Protein AF-A0A0H2MH11-F1 (afdb_monomer_lite)

Organism: NCBI:txid1489064

pLDDT: mean 72.01, std 11.43, range [35.94, 90.06]

Sequence (93 aa):
MLKVWPFSLKKQHELVEAYSRLFASSDGQMVLADILDQAQAFETTPPDGPSVFNDGKRAVAFDILRKASVSSDLRAELAKAAYLQQEE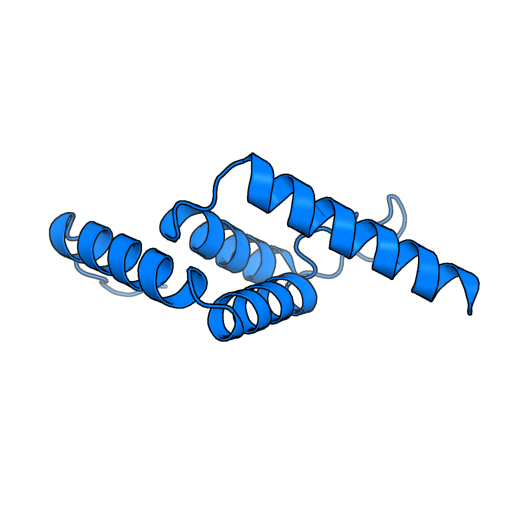DTQYE

Radius of gyration: 15.56 Å; chains: 1; bounding box: 32×44×30 Å

Structure (mmCIF, N/CA/C/O backbone):
data_AF-A0A0H2MH11-F1
#
_entry.id   AF-A0A0H2MH11-F1
#
loop_
_atom_site.group_PDB
_atom_site.id
_atom_site.type_symbol
_atom_site.label_atom_id
_atom_site.label_alt_id
_atom_site.label_comp_id
_atom_site.label_asym_id
_atom_site.label_entity_id
_atom_site.label_seq_id
_atom_site.pdbx_PDB_ins_code
_atom_site.Cartn_x
_atom_site.Cartn_y
_atom_site.Cartn_z
_atom_site.occupancy
_atom_site.B_iso_or_equiv
_atom_site.auth_seq_id
_atom_site.auth_comp_id
_atom_site.auth_asym_id
_atom_site.auth_atom_id
_atom_site.pdbx_PDB_model_num
ATOM 1 N N . MET A 1 1 ? -2.591 18.284 -15.041 1.00 35.94 1 MET A N 1
ATOM 2 C CA . MET A 1 1 ? -2.971 19.353 -14.086 1.00 35.94 1 MET A CA 1
ATOM 3 C C . MET A 1 1 ? -4.069 18.830 -13.171 1.00 35.94 1 MET A C 1
ATOM 5 O O . MET A 1 1 ? -5.204 18.710 -13.617 1.00 35.94 1 MET A O 1
ATOM 9 N N . LEU A 1 2 ? -3.741 18.483 -11.924 1.00 44.56 2 LEU A N 1
ATOM 10 C CA . LEU A 1 2 ? -4.734 18.146 -10.899 1.00 44.56 2 LEU A CA 1
ATOM 11 C C . LEU A 1 2 ? -5.439 19.445 -10.479 1.00 44.56 2 LEU A C 1
ATOM 13 O O . LEU A 1 2 ? -4.926 20.212 -9.669 1.00 44.56 2 LEU A O 1
ATOM 17 N N . LYS A 1 3 ? -6.571 19.748 -11.120 1.00 43.84 3 LYS A N 1
ATOM 18 C CA . LYS A 1 3 ? -7.397 20.916 -10.802 1.00 43.84 3 LYS A CA 1
ATOM 19 C C . LYS A 1 3 ? -8.005 20.740 -9.405 1.00 43.84 3 LYS A C 1
ATOM 21 O O . LYS A 1 3 ? -8.786 19.825 -9.193 1.00 43.84 3 LYS A O 1
ATOM 26 N N . VAL A 1 4 ? -7.660 21.656 -8.499 1.00 47.53 4 VAL A N 1
ATOM 27 C CA . VAL A 1 4 ? -8.468 22.075 -7.339 1.00 47.53 4 VAL A CA 1
ATOM 28 C C . VAL A 1 4 ? -8.982 20.920 -6.466 1.00 47.53 4 VAL A C 1
ATOM 30 O O . VAL A 1 4 ? -10.185 20.718 -6.328 1.00 47.53 4 VAL A O 1
ATOM 33 N N . TRP A 1 5 ? -8.082 20.178 -5.817 1.00 51.75 5 TRP A N 1
ATOM 34 C CA . TRP A 1 5 ? -8.485 19.441 -4.617 1.00 51.75 5 TRP A CA 1
ATOM 35 C C . TRP A 1 5 ? -8.463 20.433 -3.448 1.00 51.75 5 TRP A C 1
ATOM 37 O O . TRP A 1 5 ? -7.382 20.937 -3.133 1.00 51.75 5 TRP A O 1
ATOM 47 N N . PRO A 1 6 ? -9.600 20.779 -2.817 1.00 58.69 6 PRO A N 1
ATOM 48 C CA . PRO A 1 6 ? -9.587 21.670 -1.666 1.00 58.69 6 PRO A CA 1
ATOM 49 C C . PRO A 1 6 ? -8.833 20.971 -0.533 1.00 58.69 6 PRO A C 1
ATOM 51 O O . PRO A 1 6 ? -9.325 20.015 0.073 1.00 58.69 6 PRO A O 1
ATOM 54 N N . PHE A 1 7 ? -7.597 21.409 -0.302 1.00 61.84 7 PHE A N 1
ATOM 55 C CA . PHE A 1 7 ? -6.752 20.901 0.766 1.00 61.84 7 PHE A CA 1
ATOM 56 C C . PHE A 1 7 ? -7.440 21.177 2.106 1.00 61.84 7 PHE A C 1
ATOM 58 O O . PHE A 1 7 ? -7.745 22.319 2.443 1.00 61.84 7 PHE A O 1
ATOM 65 N N . SER A 1 8 ? -7.719 20.117 2.858 1.00 77.69 8 SER A N 1
ATOM 66 C CA . SER A 1 8 ? -8.345 20.190 4.174 1.00 77.69 8 SER A CA 1
ATOM 67 C C . SER A 1 8 ? -7.653 19.198 5.092 1.00 77.69 8 SER A C 1
ATOM 69 O O . SER A 1 8 ? -7.685 17.995 4.833 1.00 77.69 8 SER A O 1
ATOM 71 N N . LEU A 1 9 ? -7.056 19.701 6.176 1.00 75.44 9 LEU A N 1
ATOM 72 C CA . LEU A 1 9 ? -6.407 18.869 7.194 1.00 75.44 9 LEU A CA 1
ATOM 73 C C . LEU A 1 9 ? -7.382 17.844 7.784 1.00 75.44 9 LEU A C 1
ATOM 75 O O . LEU A 1 9 ? -7.026 16.683 7.951 1.00 75.44 9 LEU A O 1
ATOM 79 N N . LYS A 1 10 ? -8.641 18.247 8.003 1.00 79.62 10 LYS A N 1
ATOM 80 C CA . LYS A 1 10 ? -9.706 17.348 8.460 1.00 79.62 10 LYS A CA 1
ATOM 81 C C . LYS A 1 10 ? -9.937 16.199 7.474 1.00 79.62 10 LYS A C 1
ATOM 83 O O . LYS A 1 10 ? -9.878 15.045 7.877 1.00 79.62 10 LYS A O 1
ATOM 88 N N . LYS A 1 11 ? -10.112 16.496 6.179 1.00 78.69 11 LYS A N 1
ATOM 89 C CA . LYS A 1 11 ? -10.296 15.447 5.158 1.00 78.69 11 LYS A CA 1
ATOM 90 C C . LYS A 1 11 ? -9.068 14.550 5.001 1.00 78.69 11 LYS A C 1
ATOM 92 O O . LYS A 1 11 ? -9.215 13.374 4.693 1.00 78.69 11 LYS A O 1
ATOM 97 N N . GLN A 1 12 ? -7.858 15.084 5.187 1.00 75.00 12 GLN A N 1
ATOM 98 C CA . GLN A 1 12 ? -6.646 14.263 5.171 1.00 75.00 12 GLN A CA 1
ATOM 99 C C . GLN A 1 12 ? -6.602 13.291 6.349 1.00 75.00 12 GLN A C 1
ATOM 101 O O . GLN A 1 12 ? -6.250 12.134 6.151 1.00 75.00 12 GLN A O 1
ATOM 106 N N . HIS A 1 13 ? -6.987 13.740 7.542 1.00 77.88 13 HIS A N 1
ATOM 107 C CA . HIS A 1 13 ? -7.060 12.882 8.719 1.00 77.88 13 HIS A CA 1
ATOM 108 C C . HIS A 1 13 ? -8.134 11.794 8.573 1.00 77.88 13 HIS A C 1
ATOM 110 O O . HIS A 1 13 ? -7.849 10.622 8.791 1.00 77.88 13 HIS A O 1
ATOM 116 N N . GLU A 1 14 ? -9.329 12.155 8.096 1.00 83.56 14 GLU A N 1
ATOM 117 C CA . GLU A 1 14 ? -10.403 11.193 7.799 1.00 83.56 14 GLU A CA 1
ATOM 118 C C . GLU A 1 14 ? -9.961 10.140 6.771 1.00 83.56 14 GLU A C 1
ATOM 120 O O . GLU A 1 14 ? -10.256 8.956 6.918 1.00 83.56 14 GLU A O 1
ATOM 125 N N . LEU A 1 15 ? -9.210 10.556 5.746 1.00 80.12 15 LEU A N 1
ATOM 126 C CA . LEU A 1 15 ? -8.660 9.644 4.745 1.00 80.12 15 LEU A CA 1
ATOM 127 C C . LEU A 1 15 ? -7.619 8.686 5.344 1.00 80.12 15 LEU A C 1
ATOM 129 O O . LEU A 1 15 ? -7.606 7.507 4.999 1.00 80.12 15 LEU A O 1
ATOM 133 N N . VAL A 1 16 ? -6.757 9.182 6.235 1.00 77.94 16 VAL A N 1
ATOM 134 C CA . VAL A 1 16 ? -5.764 8.371 6.960 1.00 77.94 16 VAL A CA 1
ATOM 135 C C . VAL A 1 16 ? -6.455 7.312 7.817 1.00 77.94 16 VAL A C 1
ATOM 137 O O . VAL A 1 16 ? -6.115 6.132 7.736 1.00 77.94 16 VAL A O 1
ATOM 140 N N . GLU A 1 17 ? -7.476 7.701 8.583 1.00 81.88 17 GLU A N 1
ATOM 141 C CA . GLU A 1 17 ? -8.253 6.747 9.377 1.00 81.88 17 GLU A CA 1
ATOM 142 C C . GLU A 1 17 ? -8.967 5.709 8.507 1.00 81.88 17 GLU A C 1
ATOM 144 O O . GLU A 1 17 ? -8.978 4.529 8.853 1.00 81.88 17 GLU A O 1
ATOM 149 N N . ALA A 1 18 ? -9.551 6.124 7.379 1.00 84.69 18 ALA A N 1
ATOM 150 C CA . ALA A 1 18 ? -10.237 5.212 6.469 1.00 84.69 18 ALA A CA 1
ATOM 151 C C . ALA A 1 18 ? -9.282 4.153 5.901 1.00 84.69 18 ALA A C 1
ATOM 153 O O . ALA A 1 18 ? -9.609 2.966 5.922 1.00 84.69 18 ALA A O 1
ATOM 154 N N . TYR A 1 19 ? -8.087 4.560 5.459 1.00 82.69 19 TYR A N 1
ATOM 155 C CA . TYR A 1 19 ? -7.067 3.618 4.997 1.00 82.69 19 TYR A CA 1
ATOM 156 C C . TYR A 1 19 ? -6.586 2.692 6.111 1.00 82.69 19 TYR A C 1
ATOM 158 O O . TYR A 1 19 ? -6.475 1.489 5.893 1.00 82.69 19 TYR A O 1
ATOM 166 N N . SER A 1 20 ? -6.344 3.233 7.307 1.00 80.50 20 SER A N 1
ATOM 167 C CA . SER A 1 20 ? -5.923 2.430 8.455 1.00 80.50 20 SER A CA 1
ATOM 168 C C . SER A 1 20 ? -6.959 1.355 8.800 1.00 80.50 20 SER A C 1
ATOM 170 O O . SER A 1 20 ? -6.601 0.192 8.960 1.00 80.50 20 SER A O 1
ATOM 172 N N . ARG A 1 21 ? -8.254 1.702 8.826 1.00 84.88 21 ARG A N 1
ATOM 173 C CA . ARG A 1 21 ? -9.334 0.732 9.078 1.00 84.88 21 ARG A CA 1
ATOM 174 C C . ARG A 1 21 ? -9.461 -0.305 7.965 1.00 84.88 21 ARG A C 1
ATOM 176 O O . ARG A 1 21 ? -9.651 -1.478 8.266 1.00 84.88 21 ARG A O 1
ATOM 183 N N . LEU A 1 22 ? -9.359 0.114 6.701 1.00 85.06 22 LEU A N 1
ATOM 184 C CA . LEU A 1 22 ? -9.464 -0.784 5.550 1.00 85.06 22 LEU A CA 1
ATOM 185 C C . LEU A 1 22 ? -8.368 -1.857 5.595 1.00 85.06 22 LEU A C 1
ATOM 187 O O . LEU A 1 22 ? -8.667 -3.048 5.538 1.00 85.06 22 LEU A O 1
ATOM 191 N N . PHE A 1 23 ? -7.114 -1.438 5.776 1.00 85.69 23 PHE A N 1
ATOM 192 C CA . PHE A 1 23 ? -5.949 -2.325 5.738 1.00 85.69 23 PHE A CA 1
ATOM 193 C C . PHE A 1 23 ? -5.612 -3.000 7.076 1.00 85.69 23 PHE A C 1
ATOM 195 O O . PHE A 1 23 ? -4.652 -3.760 7.150 1.00 85.69 23 PHE A O 1
ATOM 202 N N . ALA A 1 24 ? -6.394 -2.760 8.132 1.00 83.38 24 ALA A N 1
ATOM 203 C CA . ALA A 1 24 ? -6.291 -3.508 9.386 1.00 83.38 24 ALA A CA 1
ATOM 204 C C . ALA A 1 24 ? -6.977 -4.888 9.326 1.00 83.38 24 ALA A C 1
ATOM 206 O O . ALA A 1 24 ? -6.769 -5.713 10.212 1.00 83.38 24 ALA A O 1
ATOM 207 N N . SER A 1 25 ? -7.812 -5.135 8.313 1.00 87.38 25 SER A N 1
ATOM 208 C CA . SER A 1 25 ? -8.478 -6.426 8.095 1.00 87.38 25 SER A CA 1
ATOM 209 C C . SER A 1 25 ? -7.611 -7.384 7.271 1.00 87.38 25 SER A C 1
ATOM 211 O O . SER A 1 25 ? -6.779 -6.929 6.488 1.00 87.38 25 SER A O 1
ATOM 213 N N . SER A 1 26 ? -7.836 -8.697 7.396 1.00 85.94 26 SER A N 1
ATOM 214 C CA . SER A 1 26 ? -7.158 -9.722 6.582 1.00 85.94 26 SER A CA 1
ATOM 215 C C . SER A 1 26 ? -7.339 -9.474 5.084 1.00 85.94 26 SER A C 1
ATOM 217 O O . SER A 1 26 ? -6.374 -9.439 4.327 1.00 85.94 26 SER A O 1
ATOM 219 N N . ASP A 1 27 ? -8.578 -9.220 4.670 1.00 90.06 27 ASP A N 1
ATOM 220 C CA . ASP A 1 27 ? -8.935 -9.020 3.267 1.00 90.06 27 ASP A CA 1
ATOM 221 C C . ASP A 1 27 ? -8.336 -7.706 2.750 1.00 90.06 27 ASP A C 1
ATOM 223 O O . ASP A 1 27 ? -7.829 -7.629 1.632 1.00 90.06 27 ASP A O 1
ATOM 227 N N . GLY A 1 28 ? -8.319 -6.671 3.594 1.00 87.25 28 GLY A N 1
ATOM 228 C CA . GLY A 1 28 ? -7.647 -5.414 3.292 1.00 87.25 28 GLY A CA 1
ATOM 229 C C . GLY A 1 28 ? -6.140 -5.579 3.115 1.00 87.25 28 GLY A C 1
ATOM 230 O O . GLY A 1 28 ? -5.576 -4.994 2.194 1.00 87.25 28 GLY A O 1
ATOM 231 N N . GLN A 1 29 ? -5.483 -6.391 3.945 1.00 83.56 29 GLN A N 1
ATOM 232 C CA . GLN A 1 29 ? -4.056 -6.691 3.791 1.00 83.56 29 GLN A CA 1
ATOM 233 C C . GLN A 1 29 ? -3.761 -7.405 2.467 1.00 83.56 29 GLN A C 1
ATOM 235 O O . GLN A 1 29 ? -2.767 -7.075 1.825 1.00 83.56 29 GLN A O 1
ATOM 240 N N . MET A 1 30 ? -4.646 -8.299 2.011 1.00 84.19 30 MET A N 1
ATOM 241 C CA . MET A 1 30 ? -4.518 -8.926 0.689 1.00 84.19 30 MET A CA 1
ATOM 242 C C . MET A 1 30 ? -4.629 -7.903 -0.447 1.00 84.19 30 MET A C 1
ATOM 244 O O . MET A 1 30 ? -3.805 -7.903 -1.357 1.00 84.19 30 MET A O 1
ATOM 248 N N . VAL A 1 31 ? -5.602 -6.989 -0.374 1.00 86.12 31 VAL A N 1
ATOM 249 C CA . VAL A 1 31 ? -5.745 -5.905 -1.364 1.00 86.12 31 VAL A CA 1
ATOM 250 C C . VAL 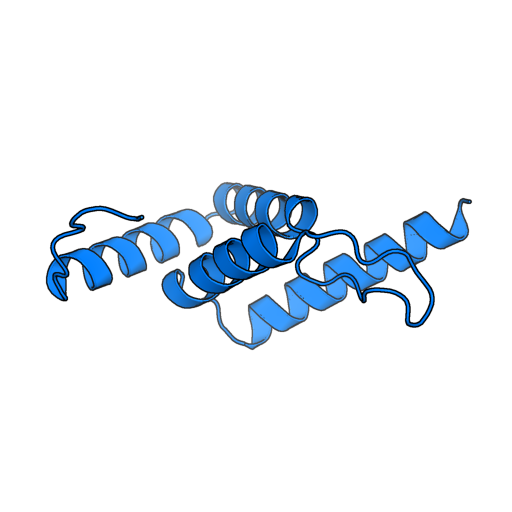A 1 31 ? -4.529 -4.975 -1.346 1.00 86.12 31 VAL A C 1
ATOM 252 O O . VAL A 1 31 ? -4.071 -4.535 -2.397 1.00 86.12 31 VAL A O 1
ATOM 255 N N . LEU A 1 32 ? -3.982 -4.670 -0.166 1.00 84.62 32 LEU A N 1
ATOM 256 C CA . LEU A 1 32 ? -2.771 -3.859 -0.054 1.00 84.62 32 LEU A CA 1
ATOM 257 C C . LEU A 1 32 ? -1.566 -4.554 -0.699 1.00 84.62 32 LEU A C 1
ATOM 259 O O . LEU A 1 32 ? -0.806 -3.893 -1.401 1.00 84.62 32 LEU A O 1
ATOM 263 N N . ALA A 1 33 ? -1.405 -5.859 -0.477 1.00 81.94 33 ALA A N 1
ATOM 264 C CA . ALA A 1 33 ? -0.346 -6.648 -1.097 1.00 81.94 33 ALA A CA 1
ATOM 265 C C . ALA A 1 33 ? -0.460 -6.636 -2.631 1.00 81.94 33 ALA A C 1
ATOM 267 O O . ALA A 1 33 ? 0.521 -6.326 -3.298 1.00 81.94 33 ALA A O 1
ATOM 268 N N . ASP A 1 34 ? -1.662 -6.841 -3.178 1.00 84.06 34 ASP A N 1
ATOM 269 C CA . ASP A 1 34 ? -1.927 -6.779 -4.626 1.00 84.06 34 ASP A CA 1
ATOM 270 C C . ASP A 1 34 ? -1.621 -5.390 -5.225 1.00 84.06 34 ASP A C 1
ATOM 272 O O . ASP A 1 34 ? -0.973 -5.274 -6.264 1.00 84.06 34 ASP A O 1
ATOM 276 N N . ILE A 1 35 ? -1.999 -4.304 -4.538 1.00 84.69 35 ILE A N 1
ATOM 277 C CA . ILE A 1 35 ? -1.660 -2.934 -4.968 1.00 84.69 35 ILE A CA 1
ATOM 278 C C . ILE A 1 35 ? -0.139 -2.724 -5.017 1.00 84.69 35 ILE A C 1
ATOM 280 O O . ILE A 1 35 ? 0.364 -2.050 -5.922 1.00 84.69 35 ILE A O 1
ATOM 284 N N . LEU A 1 36 ? 0.591 -3.247 -4.028 1.00 83.69 36 LEU A N 1
ATOM 285 C CA . LEU A 1 36 ? 2.047 -3.116 -3.948 1.00 83.69 36 LEU A CA 1
ATOM 286 C C . LEU A 1 36 ? 2.749 -3.943 -5.026 1.00 83.69 36 LEU A C 1
ATOM 288 O O . LEU A 1 36 ? 3.711 -3.451 -5.621 1.00 83.69 36 LEU A O 1
ATOM 292 N N . ASP A 1 37 ? 2.236 -5.138 -5.301 1.00 82.12 37 ASP A N 1
ATOM 293 C CA . ASP A 1 37 ? 2.722 -6.042 -6.339 1.00 82.12 37 ASP A CA 1
ATOM 294 C C . ASP A 1 37 ? 2.530 -5.449 -7.744 1.00 82.12 37 ASP A C 1
ATOM 296 O O . ASP A 1 37 ? 3.493 -5.235 -8.478 1.00 82.12 37 ASP A O 1
ATOM 300 N N . GLN A 1 38 ? 1.318 -4.989 -8.075 1.00 79.56 38 GLN A N 1
ATOM 301 C CA . GLN A 1 38 ? 1.039 -4.324 -9.359 1.00 79.56 38 GLN A CA 1
ATOM 302 C C . GLN A 1 38 ? 1.835 -3.025 -9.564 1.00 79.56 38 GLN A C 1
ATOM 304 O O . GLN A 1 38 ? 2.097 -2.597 -10.699 1.00 79.56 38 GLN A O 1
ATOM 309 N N . ALA A 1 39 ? 2.180 -2.349 -8.466 1.00 80.81 39 ALA A N 1
ATOM 310 C CA . ALA A 1 39 ? 3.041 -1.174 -8.485 1.00 80.81 39 ALA A CA 1
ATOM 311 C C . ALA A 1 39 ? 4.530 -1.530 -8.581 1.00 80.81 39 ALA A C 1
ATOM 313 O O . ALA A 1 39 ? 5.347 -0.616 -8.725 1.00 80.81 39 ALA A O 1
ATOM 314 N N . GLN A 1 40 ? 4.887 -2.815 -8.481 1.00 78.19 40 GLN A N 1
ATOM 315 C CA . GLN A 1 40 ? 6.258 -3.301 -8.352 1.00 78.19 40 GLN A CA 1
ATOM 316 C C . GLN A 1 40 ? 7.000 -2.513 -7.272 1.00 78.19 40 GLN A C 1
ATOM 318 O O . GLN A 1 40 ? 8.112 -2.027 -7.491 1.00 78.19 40 GLN A O 1
ATOM 323 N N . ALA A 1 41 ? 6.333 -2.268 -6.138 1.00 75.00 41 ALA A N 1
ATOM 324 C CA . ALA A 1 41 ? 6.756 -1.284 -5.141 1.00 75.00 41 ALA A CA 1
ATOM 325 C C . ALA A 1 41 ? 8.134 -1.589 -4.536 1.00 75.00 41 ALA A C 1
ATOM 327 O O . ALA A 1 41 ? 8.822 -0.665 -4.097 1.00 75.00 41 ALA A O 1
ATOM 328 N N . PHE A 1 42 ? 8.527 -2.864 -4.540 1.00 73.62 42 PHE A N 1
ATOM 329 C CA . PHE A 1 42 ? 9.762 -3.359 -3.937 1.00 73.62 42 PHE A CA 1
ATOM 330 C C . PHE A 1 42 ? 10.755 -3.953 -4.941 1.00 73.62 42 PHE A C 1
ATOM 332 O O . PHE A 1 42 ? 11.860 -4.306 -4.543 1.00 73.62 42 PHE A O 1
ATOM 339 N N . GLU A 1 43 ? 10.415 -4.025 -6.230 1.00 71.56 43 GLU A N 1
ATOM 340 C CA . GLU A 1 43 ? 11.355 -4.526 -7.234 1.00 71.56 43 GLU A CA 1
ATOM 341 C C . GLU A 1 43 ? 12.505 -3.533 -7.451 1.00 71.56 43 GLU A C 1
ATOM 343 O O . GLU A 1 43 ? 12.300 -2.349 -7.756 1.00 71.56 43 GLU A O 1
ATOM 348 N N . THR A 1 44 ? 13.739 -4.020 -7.374 1.00 63.62 44 THR A N 1
ATOM 349 C CA . THR A 1 44 ? 14.903 -3.275 -7.855 1.00 63.62 44 THR A CA 1
ATOM 350 C C . THR A 1 44 ? 14.871 -3.165 -9.371 1.00 63.62 44 THR A C 1
ATOM 352 O O . THR A 1 44 ? 14.909 -4.175 -10.070 1.00 63.62 44 THR A O 1
ATOM 355 N N . THR A 1 45 ? 14.878 -1.935 -9.888 1.00 60.22 45 THR A N 1
ATOM 356 C CA . THR A 1 45 ? 15.187 -1.697 -11.299 1.00 60.22 45 THR A CA 1
ATOM 357 C C . THR A 1 45 ? 16.605 -2.223 -11.562 1.00 60.22 45 THR A C 1
ATOM 359 O O . THR A 1 45 ? 17.534 -1.762 -10.890 1.00 60.22 45 THR A O 1
ATOM 362 N N . PRO A 1 46 ? 16.809 -3.185 -12.481 1.00 60.00 46 PRO A N 1
ATOM 363 C CA . PRO A 1 46 ? 18.140 -3.708 -12.764 1.00 60.00 46 PRO A CA 1
ATOM 364 C C . PRO A 1 46 ? 19.064 -2.580 -13.248 1.00 60.00 46 PRO A C 1
ATOM 366 O O . PRO A 1 46 ? 18.603 -1.731 -14.016 1.00 60.00 46 PRO A O 1
ATOM 369 N N . PRO A 1 47 ? 20.351 -2.564 -12.852 1.00 59.84 47 PRO A N 1
ATOM 370 C CA . PRO A 1 47 ? 21.278 -1.483 -13.202 1.00 59.84 47 PRO A CA 1
ATOM 371 C C . PRO A 1 47 ? 21.439 -1.269 -14.718 1.00 59.84 47 PRO A C 1
ATOM 373 O O . PRO A 1 47 ? 21.687 -0.142 -15.133 1.00 59.84 47 PRO A O 1
ATOM 376 N N . ASP A 1 48 ? 21.207 -2.309 -15.528 1.00 63.53 48 ASP A N 1
ATOM 377 C CA . ASP A 1 48 ? 21.299 -2.278 -16.997 1.00 63.53 48 ASP A CA 1
ATOM 378 C C . ASP A 1 48 ? 19.970 -2.636 -17.704 1.00 63.53 48 ASP A C 1
ATOM 380 O O . ASP A 1 48 ? 19.934 -2.860 -18.916 1.00 63.53 48 ASP A O 1
ATOM 384 N N . GLY A 1 49 ? 18.865 -2.727 -16.956 1.00 56.88 49 GLY A N 1
ATOM 385 C CA . GLY A 1 49 ? 17.549 -3.084 -17.496 1.00 56.88 49 GLY A CA 1
ATOM 386 C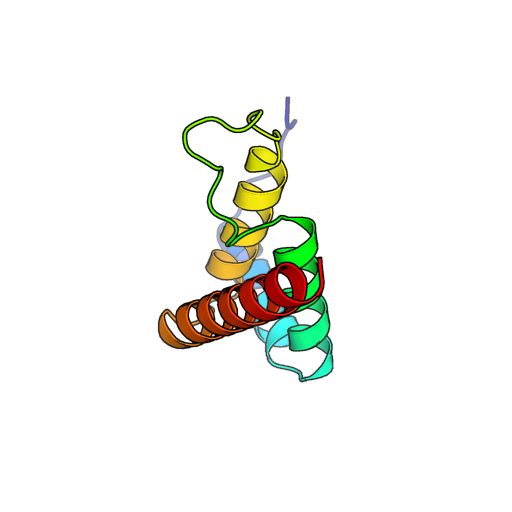 C . GLY A 1 49 ? 16.803 -1.878 -18.079 1.00 56.88 49 GLY A C 1
ATOM 387 O O . GLY A 1 49 ? 17.062 -0.738 -17.682 1.00 56.88 49 GLY A O 1
ATOM 388 N N . PRO A 1 50 ? 15.841 -2.082 -19.001 1.00 55.09 50 PRO A N 1
ATOM 389 C CA . PRO A 1 50 ? 14.958 -0.999 -19.412 1.00 55.09 50 PRO A CA 1
ATOM 390 C C . PRO A 1 50 ? 14.239 -0.452 -18.173 1.00 55.09 50 PRO A C 1
ATOM 392 O O . PRO A 1 50 ? 13.601 -1.204 -17.440 1.00 55.09 50 PRO A O 1
ATOM 395 N N . SER A 1 51 ? 14.351 0.858 -17.933 1.00 55.75 51 SER A N 1
ATOM 396 C CA . SER A 1 51 ? 13.603 1.530 -16.870 1.00 55.75 51 SER A CA 1
ATOM 397 C C . SER A 1 51 ? 12.110 1.408 -17.173 1.00 55.75 51 SER A C 1
ATOM 399 O O . SER A 1 51 ? 11.560 2.146 -17.998 1.00 55.75 51 SER A O 1
ATOM 401 N N . VAL A 1 52 ? 11.454 0.423 -16.560 1.00 59.97 52 VAL A N 1
ATOM 402 C CA . VAL A 1 52 ? 10.006 0.276 -16.649 1.00 59.97 52 VAL A CA 1
ATOM 403 C C . VAL A 1 52 ? 9.420 1.389 -15.794 1.00 59.97 52 VAL A C 1
ATOM 405 O O . VAL A 1 52 ? 9.563 1.397 -14.575 1.00 59.97 52 VA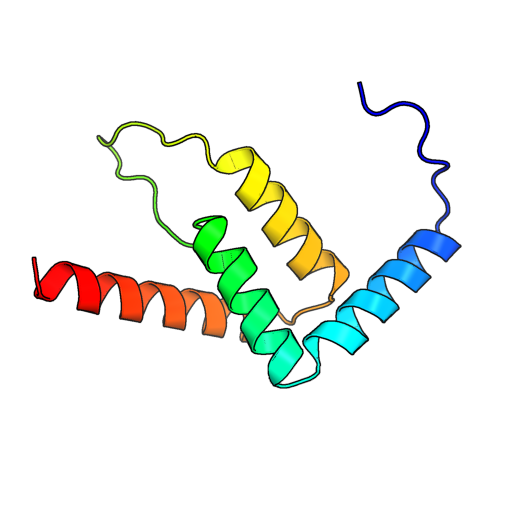L A O 1
ATOM 408 N N . PHE A 1 53 ? 8.804 2.371 -16.453 1.00 54.31 53 PHE A N 1
ATOM 409 C CA . PHE A 1 53 ? 8.171 3.537 -15.836 1.00 54.31 53 PHE A CA 1
ATOM 410 C C . PHE A 1 53 ? 6.971 3.117 -14.964 1.00 54.31 53 PHE A C 1
ATOM 412 O O . PHE A 1 53 ? 5.812 3.314 -15.327 1.00 54.31 53 PHE A O 1
A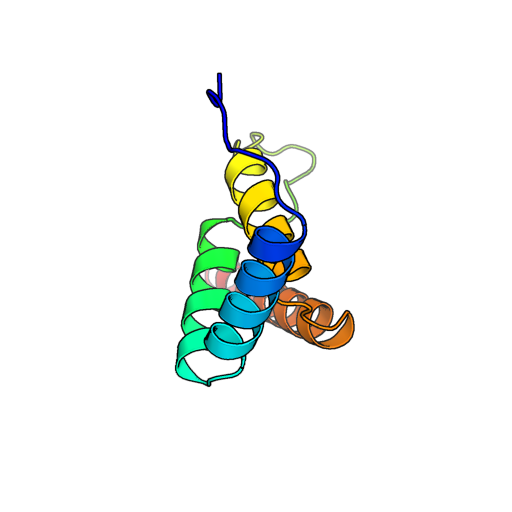TOM 419 N N . ASN A 1 54 ? 7.237 2.543 -13.792 1.00 66.62 54 ASN A N 1
ATOM 420 C CA . ASN A 1 54 ? 6.235 2.276 -12.760 1.00 66.62 54 ASN A CA 1
ATOM 421 C C . ASN A 1 54 ? 6.310 3.302 -11.614 1.00 66.62 54 ASN A C 1
ATOM 423 O O . ASN A 1 54 ? 5.510 3.248 -10.683 1.00 66.62 54 ASN A O 1
ATOM 427 N N . ASP A 1 55 ? 7.198 4.301 -11.713 1.00 67.19 55 ASP A N 1
ATOM 428 C CA . ASP A 1 55 ? 7.423 5.354 -10.708 1.00 67.19 55 ASP A CA 1
ATOM 429 C C . ASP A 1 55 ? 6.135 6.051 -10.252 1.00 67.19 55 ASP A C 1
ATOM 431 O O . ASP A 1 55 ? 5.952 6.318 -9.065 1.00 67.19 55 ASP A O 1
ATOM 435 N N . GLY A 1 56 ? 5.200 6.303 -11.176 1.00 71.88 56 GLY A N 1
ATOM 436 C CA . GLY A 1 56 ? 3.902 6.895 -10.847 1.00 71.88 56 GLY A CA 1
ATOM 437 C C . GLY A 1 56 ? 3.031 5.990 -9.970 1.00 71.88 56 GLY A C 1
ATOM 438 O O . GLY A 1 56 ? 2.389 6.475 -9.040 1.00 71.88 56 GLY A O 1
ATOM 439 N N . LYS A 1 57 ? 3.032 4.675 -10.222 1.00 76.94 57 LYS A N 1
ATOM 440 C CA . LYS A 1 57 ? 2.288 3.699 -9.411 1.00 76.94 57 LYS A CA 1
ATOM 441 C C . LYS A 1 57 ? 2.982 3.448 -8.077 1.00 76.94 57 LYS A C 1
ATOM 443 O O . LYS A 1 57 ? 2.310 3.443 -7.049 1.00 76.94 57 LYS A O 1
ATOM 448 N N . ARG A 1 58 ? 4.318 3.360 -8.074 1.00 77.75 58 ARG A N 1
ATOM 449 C CA . ARG A 1 58 ? 5.142 3.281 -6.857 1.00 77.75 58 ARG A CA 1
ATOM 450 C C . ARG A 1 58 ? 4.865 4.462 -5.934 1.00 77.75 58 ARG A C 1
ATOM 452 O O . ARG A 1 58 ? 4.554 4.262 -4.764 1.00 77.75 58 ARG A O 1
ATOM 459 N N . ALA A 1 59 ? 4.876 5.688 -6.459 1.00 76.50 59 ALA A N 1
ATOM 460 C CA . ALA A 1 59 ? 4.583 6.889 -5.678 1.00 76.50 59 ALA A CA 1
ATOM 461 C C . ALA A 1 59 ? 3.190 6.847 -5.025 1.00 76.50 59 ALA A C 1
ATOM 463 O O . ALA A 1 59 ? 3.041 7.233 -3.865 1.00 76.50 59 ALA A O 1
ATOM 464 N N . VAL A 1 60 ? 2.177 6.345 -5.741 1.00 77.81 60 VAL A N 1
ATOM 465 C CA . VAL A 1 60 ? 0.819 6.177 -5.200 1.00 77.81 60 VAL A CA 1
ATOM 466 C C . VAL A 1 60 ? 0.778 5.085 -4.130 1.00 77.81 60 VAL A C 1
ATOM 468 O O . VAL A 1 60 ? 0.214 5.316 -3.063 1.00 77.81 60 VAL A O 1
ATOM 471 N N . ALA A 1 61 ? 1.413 3.937 -4.362 1.00 81.75 61 ALA A N 1
ATOM 472 C CA . ALA A 1 61 ? 1.462 2.838 -3.401 1.00 81.75 61 ALA A CA 1
ATOM 473 C C . ALA A 1 61 ? 2.178 3.242 -2.097 1.00 81.75 61 ALA A C 1
ATOM 475 O O . ALA A 1 61 ? 1.675 2.994 -0.999 1.00 81.75 61 ALA A O 1
ATOM 476 N N . PHE A 1 62 ? 3.290 3.976 -2.191 1.00 77.62 62 PHE A N 1
ATOM 477 C CA . PHE A 1 62 ? 3.972 4.534 -1.020 1.00 77.62 62 PHE A CA 1
ATOM 478 C C . PHE A 1 62 ? 3.151 5.619 -0.309 1.00 77.62 62 PHE A C 1
ATOM 480 O O . PHE A 1 62 ? 3.194 5.705 0.920 1.00 77.62 62 PHE A O 1
ATOM 487 N N . ASP A 1 63 ? 2.368 6.426 -1.032 1.00 80.38 63 ASP A N 1
ATOM 488 C CA . ASP A 1 63 ? 1.453 7.386 -0.405 1.00 80.38 63 ASP A CA 1
ATOM 489 C C . ASP A 1 63 ? 0.301 6.684 0.332 1.00 80.38 63 ASP A C 1
ATOM 491 O O . ASP A 1 63 ? -0.095 7.139 1.408 1.00 80.38 63 ASP A O 1
ATOM 495 N N . ILE A 1 64 ? -0.187 5.550 -0.183 1.00 79.62 64 ILE A N 1
ATOM 496 C CA . ILE A 1 64 ? -1.155 4.686 0.508 1.00 79.62 64 ILE A CA 1
ATOM 497 C C . ILE A 1 64 ? -0.539 4.131 1.794 1.00 79.62 64 ILE A C 1
ATOM 499 O O . ILE A 1 64 ? -1.120 4.321 2.861 1.00 79.62 64 ILE A O 1
ATOM 503 N N . LEU A 1 65 ? 0.662 3.541 1.733 1.00 78.56 65 LEU A N 1
ATOM 504 C CA . LEU A 1 65 ? 1.374 3.040 2.919 1.00 78.56 65 LEU A CA 1
ATOM 505 C C . LEU A 1 65 ? 1.580 4.133 3.976 1.00 78.56 65 LEU A C 1
ATOM 507 O O . LEU A 1 65 ? 1.362 3.911 5.170 1.00 78.56 65 LEU A O 1
ATOM 511 N N . ARG A 1 66 ? 1.969 5.334 3.535 1.00 76.56 66 ARG A N 1
ATOM 512 C CA . ARG A 1 66 ? 2.161 6.501 4.404 1.00 76.56 66 ARG A CA 1
ATOM 513 C C . ARG A 1 66 ? 0.850 6.946 5.051 1.00 76.56 66 ARG A C 1
ATOM 515 O O . ARG A 1 66 ? 0.844 7.269 6.236 1.00 76.56 66 ARG A O 1
ATOM 522 N N . LYS A 1 67 ? -0.247 6.991 4.290 1.00 75.38 67 LYS A N 1
ATOM 523 C CA . LYS A 1 67 ? -1.567 7.414 4.784 1.00 75.38 67 LYS A CA 1
ATOM 524 C C . LYS A 1 67 ? -2.253 6.355 5.636 1.00 75.38 67 LYS A C 1
ATOM 526 O O . LYS A 1 67 ? -3.030 6.715 6.501 1.00 75.38 67 LYS A O 1
ATOM 531 N N . ALA A 1 68 ? -1.969 5.080 5.426 1.00 71.62 68 ALA A N 1
ATOM 532 C CA . ALA A 1 68 ? -2.503 3.993 6.235 1.00 71.62 68 ALA A CA 1
ATOM 533 C C . ALA A 1 68 ? -1.809 3.863 7.605 1.00 71.62 68 ALA A C 1
ATOM 535 O O . ALA A 1 68 ? -2.203 3.021 8.408 1.00 71.62 68 ALA A O 1
ATOM 536 N N . SER A 1 69 ? -0.783 4.683 7.880 1.00 69.31 69 SER A N 1
ATOM 537 C CA . SER A 1 69 ? 0.060 4.590 9.080 1.00 69.31 69 SER A CA 1
ATOM 538 C C . SER A 1 69 ? 0.642 3.188 9.287 1.00 69.31 69 SER A C 1
ATOM 540 O O . SER A 1 69 ? 0.858 2.762 10.419 1.00 69.31 69 SER A O 1
ATOM 542 N N . VAL A 1 70 ? 0.915 2.470 8.191 1.00 67.75 70 VAL A N 1
ATOM 543 C CA . VAL A 1 70 ? 1.566 1.156 8.238 1.00 67.75 70 VAL A CA 1
ATOM 544 C C . VAL A 1 70 ? 2.926 1.343 8.906 1.00 67.75 70 VAL A C 1
ATOM 546 O O . VAL A 1 70 ? 3.713 2.202 8.478 1.00 67.75 70 VAL A O 1
ATOM 549 N N . SER A 1 71 ? 3.188 0.578 9.968 1.00 67.75 71 SER A N 1
ATOM 550 C CA . SER A 1 71 ? 4.448 0.648 10.711 1.00 67.75 71 SER A CA 1
ATOM 551 C C . SER A 1 71 ? 5.639 0.375 9.788 1.00 67.75 71 SER A C 1
ATOM 553 O O . SER A 1 71 ? 5.504 -0.250 8.735 1.00 67.75 71 SER A O 1
ATOM 555 N N . SER A 1 72 ? 6.822 0.864 10.165 1.00 67.88 72 SER A N 1
ATOM 556 C CA . SER A 1 72 ? 8.073 0.504 9.481 1.00 67.88 72 SER A CA 1
ATOM 557 C C . SER A 1 72 ? 8.250 -1.009 9.390 1.00 67.88 72 SER A C 1
ATOM 559 O O . SER A 1 72 ? 8.719 -1.509 8.373 1.00 67.88 72 SER A O 1
ATOM 561 N N . ASP A 1 73 ? 7.820 -1.713 10.432 1.00 70.75 73 ASP A N 1
ATOM 562 C CA . ASP A 1 73 ? 8.022 -3.146 10.597 1.00 70.75 73 ASP A CA 1
ATOM 563 C C . ASP A 1 73 ? 7.149 -3.923 9.609 1.00 70.75 73 ASP A C 1
ATOM 565 O O . ASP A 1 73 ? 7.665 -4.732 8.846 1.00 70.75 73 ASP A O 1
ATOM 569 N N . LEU A 1 74 ? 5.860 -3.575 9.502 1.00 69.56 74 LEU A N 1
ATOM 570 C CA . LEU A 1 74 ? 4.960 -4.193 8.525 1.00 69.56 74 LEU A CA 1
ATOM 571 C C . LEU A 1 74 ? 5.386 -3.870 7.081 1.00 69.56 74 LEU A C 1
ATOM 573 O O . LEU A 1 74 ? 5.265 -4.710 6.195 1.00 69.56 74 LEU A O 1
ATOM 577 N N . ARG A 1 75 ? 5.956 -2.683 6.821 1.00 70.50 75 ARG A N 1
ATOM 578 C CA . ARG A 1 75 ? 6.548 -2.381 5.501 1.00 70.50 75 ARG A CA 1
ATOM 579 C C . ARG A 1 75 ? 7.759 -3.260 5.197 1.00 70.50 75 ARG A C 1
ATOM 581 O O . ARG A 1 75 ? 7.907 -3.690 4.058 1.00 70.50 75 ARG A O 1
ATOM 588 N N . ALA A 1 76 ? 8.617 -3.503 6.186 1.00 73.19 76 ALA A N 1
ATOM 589 C CA . ALA A 1 76 ? 9.782 -4.366 6.029 1.00 73.19 76 ALA A CA 1
ATOM 590 C C . ALA A 1 76 ? 9.373 -5.831 5.810 1.00 73.19 76 ALA A C 1
ATOM 592 O O . ALA A 1 76 ? 9.969 -6.506 4.974 1.00 73.19 76 ALA A O 1
ATOM 593 N N . GLU A 1 77 ? 8.333 -6.304 6.502 1.00 76.69 77 GLU A N 1
ATOM 594 C CA . GLU A 1 77 ? 7.756 -7.637 6.288 1.00 76.69 77 GLU A CA 1
ATOM 595 C C . GLU A 1 77 ? 7.184 -7.794 4.876 1.00 76.69 77 GLU A C 1
ATOM 597 O O . GLU A 1 77 ? 7.509 -8.769 4.201 1.00 76.69 77 GLU A O 1
ATOM 602 N N . LEU A 1 78 ? 6.412 -6.814 4.392 1.00 72.88 78 LEU A N 1
ATOM 603 C CA . LEU A 1 78 ? 5.871 -6.816 3.027 1.00 72.88 78 LEU A CA 1
ATOM 604 C C . LEU A 1 78 ? 6.981 -6.786 1.966 1.00 72.88 78 LEU A C 1
ATOM 606 O O . LEU A 1 78 ? 6.913 -7.525 0.989 1.00 72.88 78 LEU A O 1
ATOM 610 N N . ALA A 1 79 ? 8.028 -5.983 2.176 1.00 72.62 79 ALA A N 1
ATOM 611 C CA . ALA A 1 79 ? 9.180 -5.938 1.277 1.00 72.62 79 ALA A CA 1
ATOM 612 C C . ALA A 1 79 ? 9.947 -7.269 1.254 1.00 72.62 79 ALA A C 1
ATOM 614 O O . ALA A 1 79 ? 10.349 -7.737 0.192 1.00 72.62 79 ALA A O 1
ATOM 615 N N . LYS A 1 80 ? 10.127 -7.903 2.421 1.00 76.00 80 LYS A N 1
ATOM 616 C CA . LYS A 1 80 ? 10.765 -9.220 2.531 1.00 76.00 80 LYS A CA 1
ATOM 617 C C . LYS A 1 80 ? 9.933 -10.306 1.848 1.00 76.00 80 LYS A C 1
ATOM 619 O O . LYS A 1 80 ? 10.506 -11.149 1.168 1.00 76.00 80 LYS A O 1
ATOM 624 N N . ALA A 1 81 ? 8.614 -10.288 2.030 1.00 74.12 81 ALA A N 1
ATOM 625 C CA . ALA A 1 81 ? 7.708 -11.226 1.374 1.00 74.12 81 ALA A CA 1
ATOM 626 C C . ALA A 1 81 ? 7.781 -11.092 -0.155 1.00 74.12 81 ALA A C 1
ATOM 628 O O . ALA A 1 81 ? 7.957 -12.095 -0.837 1.00 74.12 81 ALA A O 1
ATOM 629 N N . ALA A 1 82 ? 7.757 -9.858 -0.672 1.00 72.19 82 ALA A N 1
ATOM 630 C CA . ALA A 1 82 ? 7.914 -9.592 -2.101 1.00 72.19 82 ALA A CA 1
ATOM 631 C C . ALA A 1 82 ? 9.273 -10.077 -2.642 1.00 72.19 82 ALA A C 1
ATOM 633 O O . ALA A 1 82 ? 9.328 -10.684 -3.704 1.00 72.19 82 ALA A O 1
ATOM 634 N N . TYR A 1 83 ? 10.364 -9.862 -1.896 1.00 70.81 83 TYR A N 1
ATOM 635 C CA . TYR A 1 83 ? 11.695 -10.329 -2.295 1.00 70.81 83 TYR A CA 1
ATOM 636 C C . TYR A 1 83 ? 11.793 -11.859 -2.369 1.00 70.81 83 TYR A C 1
ATOM 638 O O . TYR A 1 83 ? 12.317 -12.389 -3.341 1.00 70.81 83 TYR A O 1
ATOM 646 N N . LEU A 1 84 ? 11.267 -12.571 -1.365 1.00 73.00 84 LEU A N 1
ATOM 647 C CA . LEU A 1 84 ? 11.261 -14.039 -1.357 1.00 73.00 84 LEU A CA 1
ATOM 648 C C . LEU A 1 84 ? 10.460 -14.609 -2.528 1.00 73.00 84 LEU A C 1
ATOM 650 O O . LEU A 1 84 ? 10.889 -15.572 -3.152 1.00 73.00 84 LEU A O 1
ATOM 654 N N . GLN A 1 85 ? 9.323 -13.992 -2.843 1.00 71.81 85 GLN A N 1
ATOM 655 C CA . GLN A 1 85 ? 8.501 -14.413 -3.970 1.00 71.81 85 GLN A CA 1
ATOM 656 C C . GLN A 1 85 ? 9.213 -14.178 -5.309 1.00 71.81 85 GLN A C 1
ATOM 658 O O . GLN A 1 85 ? 9.205 -15.049 -6.172 1.00 71.81 85 GLN A O 1
ATOM 663 N N . GLN A 1 86 ? 9.926 -13.056 -5.442 1.00 62.72 86 GLN A N 1
ATOM 664 C CA . GLN A 1 86 ? 10.760 -12.786 -6.610 1.00 62.72 86 GLN A CA 1
ATOM 665 C C . GLN A 1 86 ? 11.908 -13.805 -6.762 1.00 62.72 86 GLN A C 1
ATOM 667 O O . GLN A 1 86 ? 12.205 -14.228 -7.879 1.00 62.72 86 GLN A O 1
ATOM 672 N N . GLU A 1 87 ? 12.561 -14.212 -5.666 1.00 67.31 87 GLU A N 1
ATOM 673 C CA . GLU A 1 87 ? 13.591 -15.264 -5.700 1.00 67.31 87 GLU A CA 1
ATOM 674 C C . GLU A 1 87 ? 13.020 -16.623 -6.127 1.00 67.31 87 GLU A C 1
ATOM 676 O O . GLU A 1 87 ? 13.661 -17.320 -6.915 1.00 67.31 87 GLU A O 1
ATOM 681 N N . GLU A 1 88 ? 11.827 -16.988 -5.643 1.00 65.75 88 GLU A N 1
ATOM 682 C CA . GLU A 1 88 ? 11.142 -18.218 -6.057 1.00 65.75 88 GLU A CA 1
ATOM 683 C C . GLU A 1 88 ? 10.811 -18.189 -7.552 1.00 65.75 88 GLU A C 1
ATOM 685 O O . GLU A 1 88 ? 11.187 -19.120 -8.263 1.00 65.75 88 GLU A O 1
ATOM 690 N N . ASP A 1 89 ? 10.207 -17.111 -8.058 1.00 57.91 89 ASP A N 1
ATOM 691 C CA . ASP A 1 89 ? 9.865 -16.981 -9.481 1.00 57.91 89 ASP A CA 1
ATOM 692 C C . ASP A 1 89 ? 11.113 -17.051 -10.382 1.00 57.91 89 ASP A C 1
ATOM 694 O O . ASP A 1 89 ? 11.091 -17.689 -11.432 1.00 57.91 89 ASP A O 1
ATOM 698 N N . THR A 1 90 ? 12.239 -16.485 -9.932 1.00 58.06 90 THR A N 1
ATOM 699 C CA . THR A 1 90 ? 13.513 -16.510 -10.676 1.00 58.06 90 THR A CA 1
ATOM 700 C C . THR A 1 90 ? 14.180 -17.896 -10.668 1.00 58.06 90 THR A C 1
ATOM 702 O O . THR A 1 90 ? 14.982 -18.197 -11.548 1.00 58.06 90 THR A O 1
ATOM 705 N N . GLN A 1 91 ? 13.892 -18.760 -9.685 1.00 56.94 91 GLN A N 1
ATOM 706 C CA . GLN A 1 91 ? 14.448 -20.122 -9.626 1.00 56.94 91 GLN A CA 1
ATOM 707 C C . GLN A 1 91 ? 13.738 -21.126 -10.546 1.00 56.94 91 GLN A C 1
ATOM 709 O O . GLN A 1 91 ? 14.280 -22.212 -10.775 1.00 56.94 91 GLN A O 1
ATOM 714 N N . TYR A 1 92 ? 12.551 -20.791 -11.057 1.00 54.53 92 TYR A N 1
ATOM 715 C CA . TYR A 1 92 ? 11.762 -21.657 -11.939 1.00 54.53 92 TYR A CA 1
ATOM 716 C C . TYR A 1 92 ? 11.726 -21.190 -13.410 1.00 54.53 92 TYR A C 1
ATOM 718 O O . TYR A 1 92 ? 11.029 -21.818 -14.214 1.00 54.53 92 TYR A O 1
ATOM 726 N N . GLU A 1 93 ? 12.495 -20.155 -13.769 1.00 48.69 93 GLU A N 1
ATOM 727 C CA . GLU A 1 93 ? 12.811 -19.749 -15.155 1.00 48.69 93 GLU A CA 1
ATOM 728 C C . GLU A 1 93 ? 14.128 -20.365 -15.663 1.00 48.69 93 GLU A C 1
ATOM 730 O O . GLU A 1 93 ? 14.168 -20.747 -16.859 1.00 48.69 93 GLU A O 1
#

In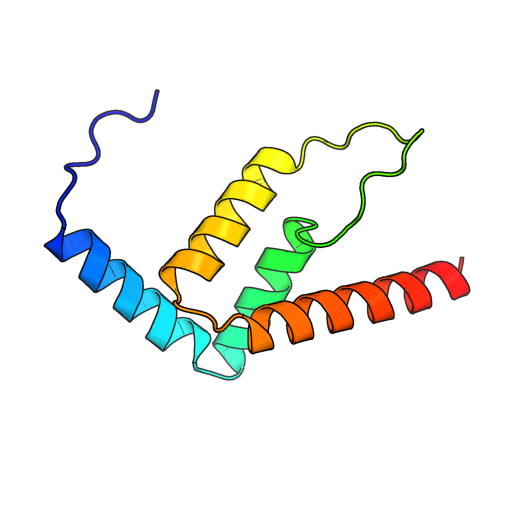terPro domains:
  IPR057447 Bbp19-like phage [PF25181] (19-77)

Foldseek 3Di:
DPPDDPDDPVVLLVQLVVLLVQCVDPVSVVVLLVLCVVLVLQDDDPPPHPPPPSVVSNVVSVVSCVSNVPDPVNVVVSNVVSVVVVVVVVVVD

Secondary structure (DSSP, 8-state):
--------HHHHHHHHHHHHHHHTSHHHHHHHHHHHHHTTTTPPPPTTS-----HHHHHHHHHHHHHTT--HHHHHHHHHHHHHHHHHHHH--